Protein AF-A0A1B0AY61-F1 (afdb_monomer_lite)

Organism: NCBI:txid67801

Structure (mmCIF, N/CA/C/O backbone):
data_AF-A0A1B0AY61-F1
#
_entry.id   AF-A0A1B0AY61-F1
#
loop_
_atom_site.group_PDB
_atom_site.id
_atom_site.type_symbol
_atom_site.label_atom_id
_atom_site.label_alt_id
_atom_site.label_comp_id
_atom_site.label_asym_id
_atom_site.label_entity_id
_atom_site.label_seq_id
_atom_site.pdbx_PDB_ins_code
_atom_site.Cartn_x
_atom_site.Cartn_y
_atom_site.Cartn_z
_atom_site.occupancy
_atom_site.B_iso_or_equiv
_atom_site.auth_seq_id
_atom_site.auth_comp_id
_atom_site.auth_asym_id
_atom_site.auth_atom_id
_atom_site.pdbx_PDB_model_num
ATOM 1 N N . MET A 1 1 ? -11.036 10.315 12.662 1.00 62.19 1 MET A N 1
ATOM 2 C CA . MET A 1 1 ? -11.737 9.068 13.054 1.00 62.19 1 MET A CA 1
ATOM 3 C C . MET A 1 1 ? -11.497 8.698 14.531 1.00 62.19 1 MET A C 1
ATOM 5 O O . MET A 1 1 ? -10.989 7.618 14.811 1.00 62.19 1 MET A O 1
ATOM 9 N N . PRO A 1 2 ? -11.865 9.556 15.499 1.00 73.25 2 PRO A N 1
ATOM 10 C CA . PRO A 1 2 ? -11.569 9.310 16.919 1.00 73.25 2 PRO A CA 1
ATOM 11 C C . PRO A 1 2 ? -12.379 8.149 17.531 1.00 73.25 2 PRO A C 1
ATOM 13 O O . PRO A 1 2 ? -11.872 7.410 18.368 1.00 73.25 2 PRO A O 1
ATOM 16 N N . GLN A 1 3 ? -13.618 7.933 17.078 1.00 77.25 3 GLN A N 1
ATOM 17 C CA . GLN A 1 3 ? -14.498 6.873 17.597 1.00 77.25 3 GLN A CA 1
ATOM 18 C C . GLN A 1 3 ? -14.043 5.465 17.173 1.00 77.25 3 GLN A C 1
ATOM 20 O O . GLN A 1 3 ? -14.049 4.545 17.986 1.00 77.25 3 GLN A O 1
ATOM 25 N N . LEU A 1 4 ? -13.565 5.314 15.931 1.00 80.69 4 LEU A N 1
ATOM 26 C CA . LEU A 1 4 ? -12.965 4.068 15.439 1.00 80.69 4 LEU A CA 1
ATOM 27 C C . LEU A 1 4 ? -11.693 3.705 16.211 1.00 80.69 4 LEU A C 1
ATOM 29 O O . LEU A 1 4 ? -11.535 2.556 16.607 1.00 80.69 4 LEU A O 1
ATOM 33 N N . GLN A 1 5 ? -10.825 4.686 16.477 1.00 82.38 5 GLN A N 1
ATOM 34 C CA . GLN A 1 5 ? -9.603 4.480 17.262 1.00 82.38 5 GLN A CA 1
ATOM 35 C C . GLN A 1 5 ? -9.911 4.052 18.701 1.00 82.38 5 GLN A C 1
ATOM 37 O O . GLN A 1 5 ? -9.299 3.112 19.201 1.00 82.38 5 GLN A O 1
ATOM 42 N N . ALA A 1 6 ? -10.898 4.682 19.345 1.00 86.06 6 ALA A N 1
ATOM 43 C CA . ALA A 1 6 ? -11.322 4.306 20.693 1.00 86.06 6 ALA A CA 1
ATOM 44 C C . ALA A 1 6 ? -11.847 2.861 20.755 1.00 86.06 6 ALA A C 1
ATOM 46 O O . ALA A 1 6 ? -11.551 2.125 21.694 1.00 86.06 6 ALA A O 1
ATOM 47 N N . LEU A 1 7 ? -12.604 2.434 19.744 1.00 83.38 7 LEU A N 1
ATOM 48 C CA . LEU A 1 7 ? -13.148 1.081 19.678 1.00 83.38 7 LEU A CA 1
ATOM 49 C C . LEU A 1 7 ? -12.074 0.026 19.376 1.00 83.38 7 LEU A C 1
ATOM 51 O O . LEU A 1 7 ? -12.089 -1.068 19.938 1.00 83.38 7 LEU A O 1
ATOM 55 N N . GLN A 1 8 ? -11.100 0.380 18.540 1.00 84.94 8 GLN A N 1
ATOM 56 C CA . GLN A 1 8 ? -9.954 -0.464 18.214 1.00 84.94 8 GLN A CA 1
ATOM 57 C C . GLN A 1 8 ? -9.018 -0.643 19.421 1.00 84.94 8 GLN A C 1
ATOM 59 O O . GLN A 1 8 ? -8.509 -1.744 19.646 1.00 84.94 8 GLN A O 1
ATOM 64 N N . LEU A 1 9 ? -8.853 0.404 20.238 1.00 88.12 9 LEU A N 1
ATOM 65 C CA . LEU A 1 9 ? -8.132 0.338 21.509 1.00 88.12 9 LEU A CA 1
ATOM 66 C C . LEU A 1 9 ? -8.830 -0.617 22.489 1.00 88.12 9 LEU A C 1
ATOM 68 O O . LEU A 1 9 ? -8.201 -1.559 22.958 1.00 88.12 9 LEU A O 1
ATOM 72 N N . LYS A 1 10 ? -10.147 -0.465 22.694 1.00 87.12 10 LYS A N 1
ATOM 73 C CA . LYS A 1 10 ? -10.944 -1.356 23.562 1.00 87.12 10 LYS A CA 1
ATOM 74 C C . LYS A 1 10 ? -10.914 -2.819 23.117 1.00 87.12 10 LYS A C 1
ATOM 76 O O . LYS A 1 10 ? -10.8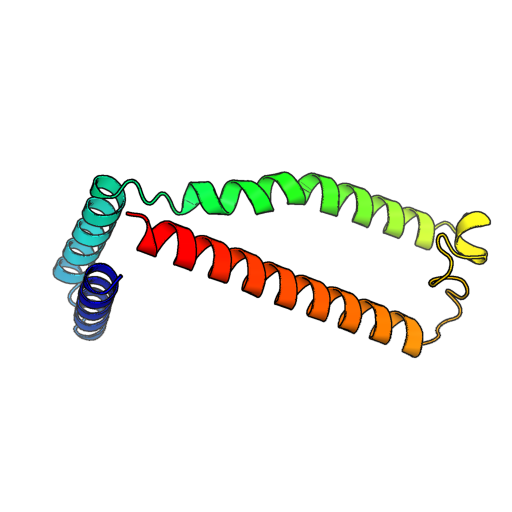25 -3.719 23.945 1.00 87.12 10 LYS A O 1
ATOM 81 N N . MET A 1 11 ? -10.952 -3.074 21.808 1.00 87.19 11 MET A N 1
ATOM 82 C CA . MET A 1 11 ? -10.790 -4.425 21.262 1.00 87.19 11 MET A CA 1
ATOM 83 C C . MET A 1 11 ? -9.393 -4.990 21.560 1.00 87.19 11 MET A C 1
ATOM 85 O O . MET A 1 11 ? -9.259 -6.172 21.868 1.00 87.19 11 MET A O 1
ATOM 89 N N . THR A 1 12 ? -8.352 -4.159 21.468 1.00 87.06 12 THR A N 1
ATOM 90 C CA . THR A 1 12 ? -6.967 -4.564 21.750 1.00 87.06 12 THR A CA 1
ATOM 91 C C . THR A 1 12 ? -6.775 -4.872 23.233 1.00 87.06 12 THR A C 1
ATOM 93 O O . THR A 1 12 ? -6.206 -5.909 23.561 1.00 87.06 12 THR A O 1
ATOM 96 N N . GLU A 1 13 ? -7.323 -4.043 24.121 1.00 89.56 13 GLU A N 1
ATOM 97 C CA . GLU A 1 13 ? -7.348 -4.286 25.568 1.00 89.56 13 GLU A CA 1
ATOM 98 C C . GLU A 1 13 ? -8.102 -5.581 25.907 1.00 89.56 13 GLU A C 1
ATOM 100 O O . GLU A 1 13 ? -7.583 -6.426 26.629 1.00 89.56 13 GLU A O 1
ATOM 105 N N . ALA A 1 14 ? -9.281 -5.810 25.316 1.00 84.00 14 ALA A N 1
ATOM 106 C CA . ALA A 1 14 ? -10.042 -7.043 25.526 1.00 84.00 14 ALA A CA 1
ATOM 107 C C . ALA A 1 14 ? -9.288 -8.301 25.055 1.00 84.00 14 ALA A C 1
ATOM 109 O O . ALA A 1 14 ? -9.386 -9.347 25.692 1.00 84.00 14 ALA A O 1
ATOM 110 N N . ARG A 1 15 ? -8.502 -8.204 23.973 1.00 86.50 15 ARG A N 1
ATOM 111 C CA . ARG A 1 15 ? -7.626 -9.295 23.506 1.00 86.50 15 ARG A CA 1
ATOM 112 C C . ARG A 1 15 ? -6.448 -9.543 24.442 1.00 86.50 15 ARG A C 1
ATOM 114 O O . ARG A 1 15 ? -6.081 -10.692 24.642 1.00 86.50 15 ARG A O 1
ATOM 121 N N . GLN A 1 16 ? -5.859 -8.490 25.005 1.00 88.94 16 GLN A N 1
ATOM 122 C CA . GLN A 1 16 ? -4.769 -8.613 25.980 1.00 88.94 16 GLN A CA 1
ATOM 123 C C . GLN A 1 16 ? -5.243 -9.236 27.297 1.00 88.94 16 GLN A C 1
ATOM 125 O O . GLN A 1 16 ? -4.487 -9.957 27.939 1.00 88.94 16 GLN A O 1
ATOM 130 N N . LEU A 1 17 ? -6.500 -8.991 27.669 1.00 89.06 17 LEU A N 1
ATOM 131 C CA . LEU A 1 17 ? -7.159 -9.582 28.835 1.00 89.06 17 LEU A CA 1
ATOM 132 C C . LEU A 1 17 ? -7.734 -10.989 28.566 1.00 89.06 17 LEU A C 1
ATOM 134 O O . LEU A 1 17 ? -8.461 -11.509 29.407 1.00 89.06 17 LEU A O 1
ATOM 138 N N . ASP A 1 18 ? -7.446 -11.579 27.398 1.00 85.12 18 ASP A N 1
ATOM 139 C CA . ASP A 1 18 ? -7.962 -12.875 26.918 1.00 85.12 18 ASP A CA 1
ATOM 140 C C . ASP A 1 18 ? -9.500 -13.001 26.959 1.00 85.12 18 ASP A C 1
ATOM 142 O O . ASP A 1 18 ? -10.092 -14.078 27.033 1.00 85.12 18 ASP A O 1
ATOM 146 N N . ASN A 1 19 ? -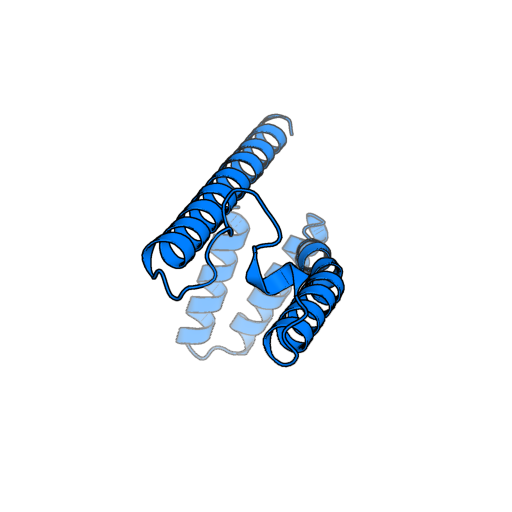10.193 -11.863 26.882 1.00 86.31 19 ASN A N 1
ATOM 147 C CA . ASN A 1 19 ? -11.643 -11.803 26.906 1.00 86.31 19 ASN A CA 1
ATOM 148 C C . ASN A 1 19 ? -12.190 -11.871 25.475 1.00 86.31 19 ASN A C 1
ATOM 150 O O . ASN A 1 19 ? -12.455 -10.862 24.809 1.00 86.31 19 ASN A O 1
ATOM 154 N N . ALA A 1 20 ? -12.358 -13.103 24.992 1.00 84.88 20 ALA A N 1
ATOM 155 C CA . ALA A 1 20 ? -12.855 -13.386 23.647 1.00 84.88 20 ALA A CA 1
ATOM 156 C C . ALA A 1 20 ? -14.263 -12.814 23.383 1.00 84.88 20 ALA A C 1
ATOM 158 O O . ALA A 1 20 ? -14.558 -12.414 22.254 1.00 84.88 20 ALA A O 1
ATOM 159 N N . ILE A 1 21 ? -15.117 -12.736 24.412 1.00 88.50 21 ILE A N 1
ATOM 160 C CA . ILE A 1 21 ? -16.494 -12.236 24.291 1.00 88.50 21 ILE A CA 1
ATOM 161 C C . ILE A 1 21 ? -16.491 -10.728 24.031 1.00 88.50 21 ILE A C 1
ATOM 163 O O . ILE A 1 21 ? -17.119 -10.267 23.075 1.00 88.50 21 ILE A O 1
ATOM 167 N N . ASP A 1 22 ? -15.748 -9.959 24.828 1.00 84.75 22 ASP A N 1
ATOM 168 C CA . ASP A 1 22 ? -15.676 -8.507 24.655 1.00 84.75 22 ASP A CA 1
ATOM 169 C C . ASP A 1 22 ? -14.901 -8.124 23.387 1.00 84.75 22 ASP A C 1
ATOM 171 O O . ASP A 1 22 ? -15.310 -7.212 22.670 1.00 84.75 22 ASP A O 1
ATOM 175 N N . SER A 1 23 ? -13.855 -8.876 23.024 1.00 85.06 23 SER A N 1
ATOM 176 C CA . SER A 1 23 ? -13.160 -8.726 21.735 1.00 85.06 23 SER A CA 1
ATOM 177 C C . SER A 1 23 ? -14.119 -8.894 20.548 1.00 85.06 23 SER A C 1
ATOM 179 O O . SER A 1 23 ? -14.131 -8.066 19.632 1.00 85.06 23 SER A O 1
ATOM 181 N N . ALA A 1 24 ? -14.980 -9.918 20.579 1.00 86.38 24 ALA A N 1
ATOM 182 C CA . ALA A 1 24 ? -15.990 -10.136 19.546 1.00 86.38 24 ALA A CA 1
ATOM 183 C C . ALA A 1 24 ? -17.063 -9.033 19.536 1.00 86.38 24 ALA A C 1
ATOM 185 O O . ALA A 1 24 ? -17.498 -8.607 18.460 1.00 86.38 24 ALA A O 1
ATOM 186 N N . ARG A 1 25 ? -17.469 -8.527 20.710 1.00 89.50 25 ARG A N 1
ATOM 187 C CA . ARG A 1 25 ? -18.437 -7.426 20.816 1.00 89.50 25 ARG A CA 1
ATOM 188 C C . ARG A 1 25 ? -17.892 -6.135 20.213 1.00 89.50 25 ARG A C 1
ATOM 190 O O . ARG A 1 25 ? -18.553 -5.552 19.356 1.00 89.50 25 ARG A O 1
ATOM 197 N N . TYR A 1 26 ? -16.677 -5.734 20.585 1.00 88.25 26 TYR A N 1
ATOM 198 C CA . TYR A 1 26 ? -16.041 -4.532 20.042 1.00 88.25 26 TYR A CA 1
ATOM 199 C C . TYR A 1 26 ? -15.754 -4.655 18.541 1.00 88.25 26 TYR A C 1
ATOM 201 O O . TYR A 1 26 ? -15.958 -3.696 17.799 1.00 88.25 26 TYR A O 1
ATOM 209 N N . ALA A 1 27 ? -15.378 -5.845 18.057 1.00 85.00 27 ALA A N 1
ATOM 210 C CA . ALA A 1 27 ? -15.244 -6.101 16.623 1.00 85.00 27 ALA A CA 1
ATOM 211 C C . ALA A 1 27 ? -16.579 -5.919 15.876 1.00 85.00 27 ALA A C 1
ATOM 213 O O . ALA A 1 27 ? -16.618 -5.323 14.799 1.00 85.00 27 ALA A O 1
ATOM 214 N N . LYS A 1 28 ? -17.694 -6.384 16.454 1.00 87.25 28 LYS A N 1
ATOM 215 C CA . LYS A 1 28 ? -19.029 -6.197 15.872 1.00 87.25 28 LYS A CA 1
ATOM 216 C C . LYS A 1 28 ? -19.456 -4.730 15.879 1.00 87.25 28 LYS A C 1
ATOM 218 O O . LYS A 1 28 ? -19.936 -4.249 14.857 1.00 87.25 28 LYS A O 1
ATOM 223 N N . GLU A 1 29 ? -19.267 -4.020 16.990 1.00 86.56 29 GLU A N 1
ATOM 224 C CA . GLU A 1 29 ? -19.530 -2.576 17.078 1.00 86.56 29 GLU A CA 1
ATOM 225 C C . GLU A 1 29 ? -18.725 -1.806 16.019 1.00 86.56 29 GLU A C 1
ATOM 227 O O . GLU A 1 29 ? -19.241 -0.872 15.411 1.00 86.56 29 GLU A O 1
ATOM 232 N N . MET A 1 30 ? -17.497 -2.245 15.721 1.00 83.75 30 MET A N 1
ATOM 233 C CA . MET A 1 30 ? -16.629 -1.613 14.725 1.00 83.75 30 MET A CA 1
ATOM 234 C C . MET A 1 30 ? -17.179 -1.790 13.313 1.00 83.75 30 MET A C 1
ATOM 236 O O . MET A 1 30 ? -17.229 -0.831 12.545 1.00 83.75 30 MET A O 1
ATOM 240 N N . ILE A 1 31 ? -17.655 -2.993 12.993 1.00 85.19 31 ILE A N 1
ATOM 241 C CA . ILE A 1 31 ? -18.301 -3.290 11.711 1.00 85.19 31 ILE A CA 1
ATOM 242 C C . ILE A 1 31 ? -19.614 -2.509 11.563 1.00 85.19 31 ILE A C 1
ATOM 244 O O . ILE A 1 31 ? -19.881 -1.963 10.494 1.00 85.19 31 ILE A O 1
ATOM 248 N N . VAL A 1 32 ? -20.430 -2.430 12.621 1.00 87.06 32 VAL A N 1
ATOM 249 C CA . VAL A 1 32 ? -21.687 -1.661 12.612 1.00 87.06 32 VAL A CA 1
ATOM 250 C C . VAL A 1 32 ? -21.403 -0.178 12.395 1.00 87.06 32 VAL A C 1
ATOM 252 O O . VAL A 1 32 ? -21.989 0.419 11.499 1.00 87.06 32 VAL A O 1
ATOM 255 N N . PHE A 1 33 ? -20.440 0.385 13.124 1.00 84.31 33 PHE A N 1
ATOM 256 C CA . PHE A 1 33 ? -20.038 1.781 12.977 1.00 84.31 33 PHE A CA 1
ATOM 257 C C . PHE A 1 33 ? -19.530 2.100 11.561 1.00 84.31 33 PHE A C 1
ATOM 259 O O . PHE A 1 33 ? -19.884 3.129 10.989 1.00 84.31 33 PHE A O 1
ATOM 266 N N . MET A 1 34 ? -18.733 1.210 10.959 1.00 81.00 34 MET A N 1
ATOM 267 C CA . MET A 1 34 ? -18.294 1.362 9.565 1.00 81.00 34 MET A CA 1
ATOM 268 C C . MET A 1 34 ? -19.471 1.318 8.584 1.00 81.00 34 MET A C 1
ATOM 270 O O . MET A 1 34 ? -19.507 2.107 7.643 1.00 81.00 34 MET A O 1
ATOM 274 N N . LYS A 1 35 ? -20.450 0.434 8.819 1.00 80.81 35 LYS A N 1
ATOM 275 C CA . LYS A 1 35 ? -21.640 0.284 7.973 1.00 80.81 35 LYS A CA 1
ATOM 276 C C . LYS A 1 35 ? -22.591 1.479 8.076 1.00 80.81 35 LYS A C 1
ATOM 278 O O . LYS A 1 35 ? -23.104 1.921 7.056 1.00 80.81 35 LYS A O 1
ATOM 283 N N . GLU A 1 36 ? -22.804 2.019 9.274 1.00 83.62 36 GLU A N 1
ATOM 284 C CA . GLU A 1 36 ? -23.615 3.228 9.493 1.00 83.62 36 GLU A CA 1
ATOM 285 C C . GLU A 1 36 ? -23.029 4.462 8.800 1.00 83.62 36 GLU A C 1
ATOM 287 O O . GLU A 1 36 ? -23.763 5.358 8.393 1.00 83.62 36 GLU A O 1
ATOM 292 N N . ARG A 1 37 ? -21.701 4.509 8.661 1.00 76.69 37 ARG A N 1
ATOM 293 C CA . ARG A 1 37 ? -20.974 5.606 8.011 1.00 76.69 37 ARG A CA 1
ATOM 294 C C . ARG A 1 37 ? -20.649 5.340 6.535 1.00 76.69 37 ARG A C 1
ATOM 296 O O . ARG A 1 37 ? -19.910 6.124 5.952 1.00 76.69 37 ARG A O 1
ATOM 303 N N . ASP A 1 38 ? -21.161 4.247 5.961 1.00 74.88 38 ASP A N 1
ATOM 304 C CA . ASP A 1 38 ? -20.893 3.772 4.589 1.00 74.88 38 ASP A CA 1
ATOM 305 C C . ASP A 1 38 ? -19.393 3.687 4.225 1.00 74.88 38 ASP A C 1
ATOM 307 O O . ASP A 1 38 ? -18.970 3.844 3.079 1.00 74.88 38 ASP A O 1
ATOM 311 N N . VAL A 1 39 ? -18.545 3.420 5.222 1.00 73.31 39 VAL A N 1
ATOM 312 C CA . VAL A 1 39 ? -17.103 3.264 5.019 1.00 73.31 39 VAL A CA 1
ATOM 313 C C . VAL A 1 39 ? -16.834 1.816 4.638 1.00 73.31 39 VAL A C 1
ATOM 315 O O . VAL A 1 39 ? -16.771 0.934 5.494 1.00 73.31 39 VAL A O 1
ATOM 318 N N . ASN A 1 40 ? -16.676 1.562 3.339 1.00 74.00 40 ASN A N 1
ATOM 319 C CA . ASN A 1 40 ? -16.417 0.222 2.827 1.00 74.00 40 ASN A CA 1
ATOM 320 C C . ASN A 1 40 ? -14.916 0.002 2.538 1.00 74.00 40 ASN A C 1
ATOM 322 O O . ASN A 1 40 ? -14.431 0.429 1.486 1.00 74.00 40 ASN A O 1
ATOM 326 N N . PRO A 1 41 ? -14.170 -0.706 3.409 1.00 69.69 41 PRO A N 1
ATOM 327 C CA . PRO A 1 41 ? -12.746 -0.971 3.192 1.00 69.69 41 PRO A CA 1
ATOM 328 C C . PRO A 1 41 ? -12.484 -1.814 1.937 1.00 69.69 41 PRO A C 1
ATOM 330 O O . PRO A 1 41 ? -11.445 -1.657 1.299 1.00 69.69 41 PRO A O 1
ATOM 333 N N . LEU A 1 42 ? -13.438 -2.659 1.526 1.00 75.75 42 LEU A N 1
ATOM 334 C CA . LEU A 1 42 ? -13.306 -3.466 0.312 1.00 75.75 42 LEU A CA 1
ATOM 335 C C . LEU A 1 42 ? -13.372 -2.608 -0.951 1.00 75.75 42 LEU A C 1
ATOM 337 O O . LEU A 1 42 ? -12.720 -2.938 -1.935 1.00 75.75 42 LEU A O 1
ATOM 341 N N . LYS A 1 43 ? -14.101 -1.485 -0.919 1.00 76.31 43 LYS A N 1
ATOM 342 C CA . LYS A 1 43 ? -14.205 -0.569 -2.062 1.00 76.31 43 LYS A CA 1
ATOM 343 C C . LYS A 1 43 ? -12.844 0.035 -2.416 1.00 76.31 43 LYS A C 1
ATOM 345 O O . LYS A 1 43 ? -12.507 0.114 -3.593 1.00 76.31 43 LYS A O 1
ATOM 350 N N . ASN A 1 44 ? -12.027 0.347 -1.411 1.00 74.19 44 ASN A N 1
ATOM 351 C CA . ASN A 1 44 ? -10.664 0.848 -1.614 1.00 74.19 44 ASN A CA 1
ATOM 352 C C . ASN A 1 44 ? -9.712 -0.234 -2.154 1.00 74.19 44 ASN A C 1
ATOM 354 O O . ASN A 1 44 ? -8.744 0.084 -2.837 1.00 74.19 44 ASN A O 1
ATOM 358 N N . MET A 1 45 ? -10.001 -1.517 -1.911 1.00 77.31 45 MET A N 1
ATOM 359 C CA . MET A 1 45 ? -9.218 -2.632 -2.459 1.00 77.31 45 MET A CA 1
ATOM 360 C C . MET A 1 45 ? -9.549 -2.959 -3.923 1.00 77.31 45 MET A C 1
ATOM 362 O O . MET A 1 45 ? -8.772 -3.658 -4.571 1.00 77.31 45 MET A O 1
ATOM 366 N N . ILE A 1 46 ? -10.656 -2.447 -4.475 1.00 80.88 46 ILE A N 1
ATOM 367 C CA . ILE A 1 46 ? -11.044 -2.702 -5.874 1.00 80.88 46 ILE A CA 1
ATOM 368 C C . ILE A 1 46 ? -9.998 -2.146 -6.842 1.00 80.88 46 ILE A C 1
ATOM 370 O O . ILE A 1 46 ? -9.679 -2.800 -7.831 1.00 80.88 46 ILE A O 1
ATOM 374 N N . VAL A 1 47 ? -9.440 -0.968 -6.555 1.00 80.81 47 VAL A N 1
ATOM 375 C CA . VAL A 1 47 ? -8.489 -0.300 -7.455 1.00 80.81 47 VAL A CA 1
ATOM 376 C C . VAL A 1 47 ? -7.191 -1.115 -7.613 1.00 80.81 47 VAL A C 1
ATOM 378 O O . VAL A 1 47 ? -6.866 -1.464 -8.751 1.00 80.81 47 VAL A O 1
ATOM 381 N N . PRO A 1 48 ? -6.493 -1.535 -6.534 1.00 81.75 48 PRO A N 1
ATOM 382 C CA . PRO A 1 48 ? -5.346 -2.439 -6.657 1.00 81.75 48 PRO A CA 1
ATOM 383 C C . PRO A 1 48 ? -5.680 -3.775 -7.332 1.00 81.75 48 PRO A C 1
ATOM 385 O O . PRO A 1 48 ? -4.901 -4.272 -8.146 1.00 81.75 48 PRO A O 1
ATOM 388 N N . LEU A 1 49 ? -6.845 -4.359 -7.027 1.00 84.06 49 LEU A N 1
ATOM 389 C CA . LEU A 1 49 ? -7.264 -5.635 -7.616 1.00 84.06 49 LEU A CA 1
ATOM 390 C C . LEU A 1 49 ? -7.536 -5.521 -9.119 1.00 84.06 49 LEU A C 1
ATOM 392 O O . LEU A 1 49 ? -7.204 -6.439 -9.863 1.00 84.06 49 LEU A O 1
ATOM 396 N N . ALA A 1 50 ? -8.086 -4.398 -9.578 1.00 86.38 50 ALA A N 1
ATOM 397 C CA . ALA A 1 50 ? -8.289 -4.123 -10.997 1.00 86.38 50 ALA A CA 1
ATOM 398 C C . ALA A 1 50 ? -6.970 -3.823 -11.735 1.00 86.38 50 ALA A C 1
ATOM 400 O O . ALA A 1 50 ? -6.849 -4.121 -12.923 1.00 86.38 50 ALA A O 1
ATOM 401 N N . GLN A 1 51 ? -5.964 -3.274 -11.046 1.00 85.44 51 GLN A N 1
ATOM 402 C CA . GLN A 1 51 ? -4.638 -3.009 -11.613 1.00 85.44 51 GLN A CA 1
ATOM 403 C C . GLN A 1 51 ? -3.769 -4.275 -11.716 1.00 85.44 51 GLN A C 1
ATOM 405 O O . GLN A 1 51 ? -2.941 -4.381 -12.624 1.00 85.44 51 GLN A O 1
ATOM 410 N N . ALA A 1 52 ? -3.958 -5.249 -10.818 1.00 87.44 52 ALA A N 1
ATOM 411 C CA . ALA A 1 52 ? -3.140 -6.459 -10.761 1.00 87.44 52 ALA A CA 1
ATOM 412 C C . ALA A 1 52 ? -3.091 -7.254 -12.088 1.00 87.44 52 ALA A C 1
ATOM 414 O O . ALA A 1 52 ? -1.987 -7.612 -12.501 1.00 87.44 52 ALA A O 1
ATOM 415 N N . PRO A 1 53 ? -4.201 -7.484 -12.823 1.00 87.94 53 PRO A N 1
ATOM 416 C CA . PRO A 1 53 ? -4.163 -8.157 -14.123 1.00 87.94 53 PRO A CA 1
ATOM 417 C C . PRO A 1 53 ? -3.304 -7.435 -15.166 1.00 87.94 53 PRO A C 1
ATOM 419 O O . PRO A 1 53 ? -2.541 -8.079 -15.888 1.00 87.94 53 PRO A O 1
ATOM 422 N N . LEU A 1 54 ? -3.383 -6.100 -15.226 1.00 88.12 54 LEU A N 1
ATOM 423 C CA . LEU A 1 54 ? -2.552 -5.300 -16.129 1.00 88.12 54 LEU A CA 1
ATOM 424 C C . LEU A 1 54 ? -1.079 -5.427 -15.740 1.00 88.12 54 LEU A C 1
ATOM 426 O O . LEU A 1 54 ? -0.247 -5.743 -16.588 1.00 88.12 54 LEU A O 1
ATOM 430 N N . PHE A 1 55 ? -0.765 -5.266 -14.452 1.00 86.88 55 PHE A N 1
ATOM 431 C CA . PHE A 1 55 ? 0.596 -5.409 -13.941 1.00 86.88 55 PHE A CA 1
ATOM 432 C C . PHE A 1 55 ? 1.193 -6.785 -14.262 1.00 86.88 55 PHE A C 1
ATOM 434 O O . PHE A 1 55 ? 2.300 -6.865 -14.790 1.00 86.88 55 PHE A O 1
ATOM 441 N N . ILE A 1 56 ? 0.448 -7.864 -14.009 1.00 87.31 56 ILE A N 1
ATOM 442 C CA . ILE A 1 56 ? 0.880 -9.236 -14.304 1.00 87.31 56 ILE A CA 1
ATOM 443 C C . ILE A 1 56 ? 1.121 -9.412 -15.806 1.00 87.31 56 ILE A C 1
ATOM 445 O O . ILE A 1 56 ? 2.130 -9.998 -16.194 1.00 87.31 56 ILE A O 1
ATOM 449 N N . THR A 1 57 ? 0.239 -8.874 -16.652 1.00 85.25 57 THR A N 1
ATOM 450 C CA . THR A 1 57 ? 0.374 -8.957 -18.114 1.00 85.25 57 THR A CA 1
ATOM 451 C C . THR A 1 57 ? 1.650 -8.268 -18.593 1.00 85.25 57 THR A C 1
ATOM 453 O O . THR A 1 57 ? 2.449 -8.880 -19.306 1.00 85.25 57 THR A O 1
ATOM 456 N N . PHE A 1 58 ? 1.893 -7.026 -18.164 1.00 83.69 58 PHE A N 1
ATOM 457 C CA . PHE A 1 58 ? 3.112 -6.295 -18.517 1.00 83.69 58 PHE A CA 1
ATOM 458 C C . PHE A 1 58 ? 4.363 -6.975 -17.963 1.00 83.69 58 PHE A C 1
ATOM 460 O O . PHE A 1 58 ? 5.338 -7.140 -18.691 1.00 83.69 58 PHE A O 1
ATOM 467 N N . PHE A 1 59 ? 4.331 -7.431 -16.710 1.00 83.81 59 PHE A N 1
ATOM 468 C CA . PHE A 1 59 ? 5.461 -8.109 -16.084 1.00 83.81 59 PHE A CA 1
ATOM 469 C C . PHE A 1 59 ? 5.831 -9.405 -16.813 1.00 83.81 59 PHE A C 1
ATOM 471 O O . PHE A 1 59 ? 6.997 -9.606 -17.151 1.00 83.81 59 PHE A O 1
ATOM 478 N N . MET A 1 60 ? 4.853 -10.271 -17.096 1.00 83.00 60 MET A N 1
ATOM 479 C CA . MET A 1 60 ? 5.089 -11.525 -17.818 1.00 83.00 60 MET A CA 1
ATOM 480 C C . MET A 1 60 ? 5.591 -11.265 -19.241 1.00 83.00 60 MET A C 1
ATOM 482 O O . MET A 1 60 ? 6.507 -11.949 -19.695 1.00 83.00 60 MET A O 1
ATOM 486 N N . THR A 1 61 ? 5.049 -10.247 -19.915 1.00 81.31 61 THR A N 1
ATOM 487 C CA . THR A 1 61 ? 5.467 -9.851 -21.267 1.00 81.31 61 THR A CA 1
ATOM 488 C C . THR A 1 61 ? 6.910 -9.345 -21.280 1.00 81.31 61 THR A C 1
ATOM 490 O O . THR A 1 61 ? 7.734 -9.868 -22.026 1.00 81.31 61 THR A O 1
ATOM 493 N N . LEU A 1 62 ? 7.254 -8.395 -20.405 1.00 77.00 62 LEU A N 1
ATOM 494 C CA . LEU A 1 62 ? 8.617 -7.867 -20.279 1.00 77.00 62 LEU A CA 1
ATOM 495 C C . LEU A 1 62 ? 9.611 -8.961 -19.876 1.00 77.00 62 LEU A C 1
ATOM 497 O O . LEU A 1 62 ? 10.712 -9.030 -20.416 1.00 77.00 62 LEU A O 1
ATOM 501 N N . ARG A 1 63 ? 9.213 -9.867 -18.976 1.00 78.81 63 ARG A N 1
ATOM 502 C CA . ARG A 1 63 ? 10.023 -11.026 -18.589 1.00 78.81 63 ARG A CA 1
ATOM 50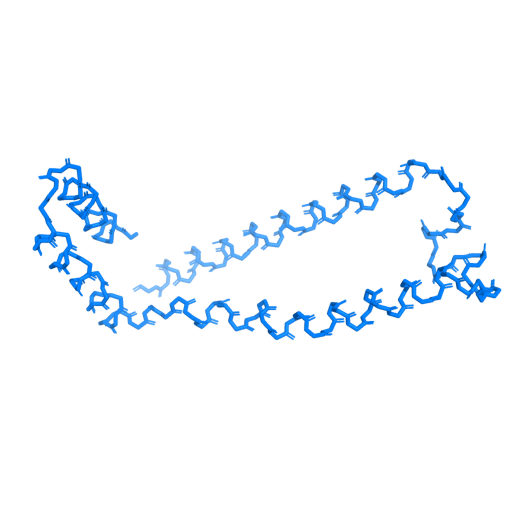3 C C . ARG A 1 63 ? 10.269 -11.967 -19.768 1.00 78.81 63 ARG A C 1
ATOM 505 O O . ARG A 1 63 ? 11.388 -12.444 -19.935 1.00 78.81 63 ARG A O 1
ATOM 512 N N . ALA A 1 64 ? 9.251 -12.269 -20.570 1.00 76.25 64 ALA A N 1
ATOM 513 C CA . ALA A 1 64 ? 9.397 -13.132 -21.741 1.00 76.25 64 ALA A CA 1
ATOM 514 C C . ALA A 1 64 ? 10.320 -12.503 -22.800 1.00 76.25 64 ALA A C 1
ATOM 516 O O . ALA A 1 64 ? 11.182 -13.195 -23.343 1.00 76.25 64 ALA A O 1
ATOM 517 N N . MET A 1 65 ? 10.199 -11.189 -23.024 1.00 71.88 65 MET A N 1
ATOM 518 C CA . MET A 1 65 ? 11.051 -10.431 -23.949 1.00 71.88 65 MET A CA 1
ATOM 519 C C . MET A 1 65 ? 12.501 -10.299 -23.458 1.00 71.88 65 MET A C 1
ATOM 521 O O . MET A 1 65 ? 13.423 -10.361 -24.264 1.00 71.88 65 MET A O 1
ATOM 525 N N . ALA A 1 66 ? 12.733 -10.190 -22.146 1.00 67.81 66 ALA A N 1
ATOM 526 C CA . ALA A 1 66 ? 14.084 -10.200 -21.581 1.00 67.81 66 ALA A CA 1
ATOM 527 C C . ALA A 1 66 ? 14.779 -11.568 -21.730 1.00 67.81 66 ALA A C 1
ATOM 529 O O . ALA A 1 66 ? 15.991 -11.626 -21.916 1.00 67.81 66 ALA A O 1
ATOM 530 N N . ASN A 1 67 ? 14.020 -12.671 -21.672 1.00 69.31 67 ASN A N 1
ATOM 531 C CA . ASN A 1 67 ? 14.555 -14.028 -21.852 1.00 69.31 67 ASN A CA 1
ATOM 532 C C . ASN A 1 67 ? 14.740 -14.421 -23.329 1.00 69.31 67 ASN A C 1
ATOM 534 O O . ASN A 1 67 ? 15.522 -15.321 -23.623 1.00 69.31 67 ASN A O 1
ATOM 538 N N . THR A 1 68 ? 14.034 -13.759 -24.250 1.00 67.44 68 THR A N 1
ATOM 539 C CA . THR A 1 68 ? 14.150 -13.970 -25.702 1.00 67.44 68 THR A CA 1
ATOM 540 C C . THR A 1 68 ? 14.476 -12.622 -26.342 1.00 67.44 68 THR A C 1
ATOM 542 O O . THR A 1 68 ? 13.546 -11.913 -26.728 1.00 67.44 68 THR A O 1
ATOM 545 N N . PRO A 1 69 ? 15.760 -12.215 -26.387 1.00 60.31 69 PRO A N 1
ATOM 546 C CA . PRO A 1 69 ? 16.138 -10.838 -26.674 1.00 60.31 69 PRO A CA 1
ATOM 547 C C . PRO A 1 69 ? 15.695 -10.447 -28.082 1.00 60.31 69 PRO A C 1
ATOM 549 O O . PRO A 1 69 ? 16.325 -10.786 -29.081 1.00 60.31 69 PRO A O 1
ATOM 552 N N . VAL A 1 70 ? 14.585 -9.722 -28.153 1.00 60.34 70 VAL A N 1
ATOM 553 C CA . VAL A 1 70 ? 14.136 -9.047 -29.367 1.00 60.34 70 VAL A CA 1
ATOM 554 C C . VAL A 1 70 ? 15.109 -7.890 -29.606 1.00 60.34 70 VAL A C 1
ATOM 556 O O . VAL A 1 70 ? 15.427 -7.169 -28.660 1.00 60.34 70 VAL A O 1
ATOM 559 N N . GLU A 1 71 ? 15.586 -7.674 -30.837 1.00 59.06 71 GLU A N 1
ATOM 560 C CA . GLU A 1 71 ? 16.576 -6.616 -31.139 1.00 59.06 71 GLU A CA 1
ATOM 561 C C . GLU A 1 71 ? 16.153 -5.223 -30.633 1.00 59.06 71 GLU A C 1
ATOM 563 O O . GLU A 1 71 ? 16.994 -4.434 -30.211 1.00 59.06 71 GLU A O 1
ATOM 568 N N . SER A 1 72 ? 14.845 -4.950 -30.565 1.00 57.22 72 SER A N 1
ATOM 569 C CA . SER A 1 72 ? 14.276 -3.716 -30.004 1.00 57.22 72 SER A CA 1
ATOM 570 C C . SER A 1 72 ? 14.542 -3.518 -28.501 1.00 57.22 72 SER A C 1
ATOM 572 O O . SER A 1 72 ? 14.594 -2.376 -28.054 1.00 57.22 72 SER A O 1
ATOM 574 N N . MET A 1 73 ? 14.733 -4.580 -27.712 1.00 58.47 73 MET A N 1
ATOM 575 C CA . MET A 1 73 ? 15.114 -4.458 -26.297 1.00 58.47 73 MET A CA 1
ATOM 576 C C . MET A 1 73 ? 16.618 -4.255 -26.109 1.00 58.47 73 MET A C 1
ATOM 578 O O . MET A 1 73 ? 17.045 -3.818 -25.043 1.00 58.47 73 MET A O 1
ATOM 582 N N . ARG A 1 74 ? 17.418 -4.527 -27.147 1.00 55.06 74 ARG A N 1
ATOM 583 C CA . ARG A 1 74 ? 18.873 -4.339 -27.131 1.00 55.06 74 ARG A CA 1
ATOM 584 C C . ARG A 1 74 ? 19.262 -2.857 -27.114 1.00 55.06 74 ARG A C 1
ATOM 586 O O . ARG A 1 74 ? 20.275 -2.517 -26.519 1.00 55.06 74 ARG A O 1
ATOM 593 N N . ASN A 1 75 ? 18.415 -2.005 -27.698 1.00 54.31 75 ASN A N 1
ATOM 594 C CA . ASN A 1 75 ? 18.621 -0.556 -27.801 1.00 54.31 75 ASN A CA 1
ATOM 595 C C . ASN A 1 75 ? 17.691 0.265 -26.879 1.00 54.31 75 ASN A C 1
ATOM 597 O O . ASN A 1 75 ? 17.676 1.490 -26.966 1.00 54.31 75 ASN A O 1
ATOM 601 N N . GLY A 1 76 ? 16.916 -0.392 -26.004 1.00 56.16 76 GLY A N 1
ATOM 602 C CA . GLY A 1 76 ? 16.003 0.273 -25.069 1.00 56.16 76 GLY A CA 1
ATOM 603 C C . GLY A 1 76 ? 14.650 0.689 -25.665 1.00 56.16 76 GLY A C 1
ATOM 604 O O . GLY A 1 76 ? 14.538 1.044 -26.833 1.00 56.16 76 GLY A O 1
ATOM 605 N N . LEU A 1 77 ? 13.592 0.652 -24.844 1.00 57.06 77 LEU A N 1
ATOM 606 C CA . LEU A 1 77 ? 12.218 0.995 -25.259 1.00 57.06 77 LEU A CA 1
ATOM 607 C C . LEU A 1 77 ? 11.901 2.506 -25.140 1.00 57.06 77 LEU A C 1
ATOM 609 O O .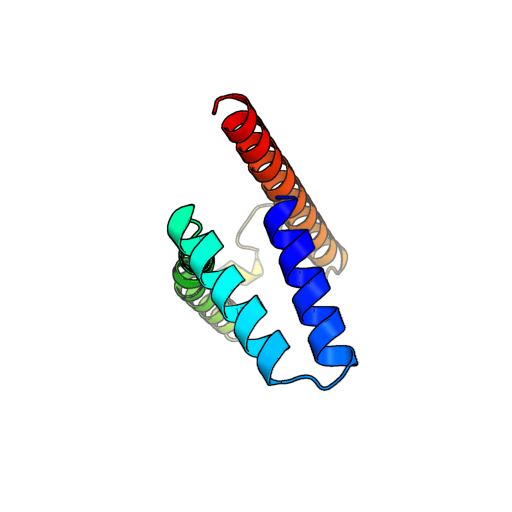 LEU A 1 77 ? 10.934 2.981 -25.726 1.00 57.06 77 LEU A O 1
ATOM 613 N N . LEU A 1 78 ? 12.678 3.255 -24.345 1.00 55.59 78 LEU A N 1
ATOM 614 C CA . LEU A 1 78 ? 12.442 4.657 -23.965 1.00 55.59 78 LEU A CA 1
ATOM 615 C C . LEU A 1 78 ? 13.783 5.394 -23.806 1.00 55.59 78 LEU A C 1
ATOM 617 O O . LEU A 1 78 ? 14.761 4.774 -23.399 1.00 55.59 78 LEU A O 1
ATOM 621 N N . PHE A 1 79 ? 13.805 6.717 -24.034 1.00 53.62 79 PHE A N 1
ATOM 622 C CA . PHE A 1 79 ? 14.978 7.626 -23.966 1.00 53.62 79 PHE A CA 1
ATOM 623 C C . PHE A 1 79 ? 15.853 7.535 -22.695 1.00 53.62 79 PHE A C 1
ATOM 625 O O . PH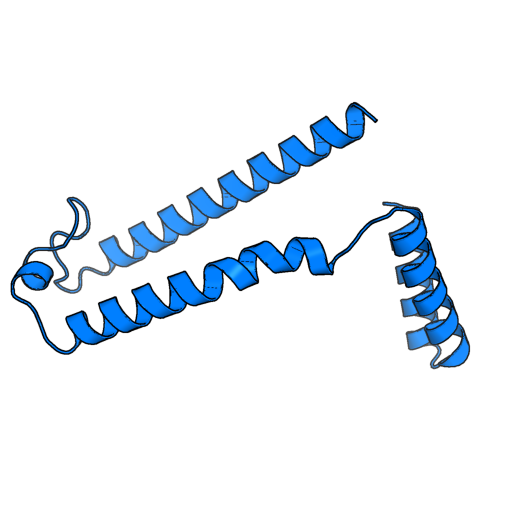E A 1 79 ? 16.981 8.010 -22.690 1.00 53.62 79 PHE A O 1
ATOM 632 N N . PHE A 1 80 ? 15.367 6.886 -21.636 1.00 51.94 80 PHE A N 1
ATOM 633 C CA . PHE A 1 80 ? 16.025 6.697 -20.335 1.00 51.94 80 PHE A CA 1
ATOM 634 C C . PHE A 1 80 ? 16.399 5.234 -20.020 1.00 51.94 80 PHE A C 1
ATOM 636 O O . PHE A 1 80 ? 16.973 4.959 -18.971 1.00 51.94 80 PHE A O 1
ATOM 643 N N . VAL A 1 81 ? 16.088 4.290 -20.914 1.00 53.00 81 VAL A N 1
ATOM 644 C CA . VAL A 1 81 ? 16.442 2.858 -20.814 1.00 53.00 81 VAL A CA 1
ATOM 645 C C . VAL A 1 81 ? 17.367 2.471 -21.978 1.00 53.00 81 VAL A C 1
ATOM 647 O O . VAL A 1 81 ? 17.305 1.355 -22.481 1.00 53.00 81 VAL A O 1
ATOM 650 N N . TYR A 1 82 ? 18.175 3.418 -22.469 1.00 48.81 82 TYR A N 1
ATOM 651 C CA . TYR A 1 82 ? 18.991 3.241 -23.680 1.00 48.81 82 TYR A CA 1
ATOM 652 C C . TYR A 1 82 ? 20.159 2.268 -23.509 1.00 48.81 82 TYR A C 1
ATOM 654 O O . TYR A 1 82 ? 20.623 1.701 -24.488 1.00 48.81 82 TYR A O 1
ATOM 662 N N . GLU A 1 83 ? 20.561 1.970 -22.278 1.00 49.22 83 GLU A N 1
ATOM 663 C CA . GLU A 1 83 ? 21.477 0.870 -22.017 1.00 49.22 83 GLU A CA 1
ATOM 664 C C . GLU A 1 83 ? 20.909 -0.034 -20.925 1.00 49.22 83 GLU A C 1
ATOM 666 O O . GLU A 1 83 ? 21.053 0.211 -19.726 1.00 49.22 83 GLU A O 1
ATOM 671 N N . PHE A 1 84 ? 20.325 -1.153 -21.359 1.00 51.12 84 PHE A N 1
ATOM 672 C CA . PHE A 1 84 ? 20.199 -2.362 -20.537 1.00 51.12 84 PHE A CA 1
ATOM 673 C C . PHE A 1 84 ? 21.565 -2.993 -20.212 1.00 51.12 84 PHE A C 1
ATOM 675 O O . PHE A 1 84 ? 21.612 -4.066 -19.609 1.00 51.12 84 PHE A O 1
ATOM 682 N N . ASP A 1 85 ? 22.674 -2.347 -20.585 1.00 51.31 85 ASP A N 1
ATOM 683 C CA . ASP A 1 85 ? 24.019 -2.772 -20.231 1.00 51.31 85 ASP A CA 1
ATOM 684 C C . ASP A 1 85 ? 24.291 -2.474 -18.756 1.00 51.31 85 ASP A C 1
ATOM 686 O O . ASP A 1 85 ? 24.940 -1.497 -18.399 1.00 51.31 85 ASP A O 1
ATOM 690 N N . TYR A 1 86 ? 23.668 -3.276 -17.890 1.00 53.16 86 TYR A N 1
ATOM 691 C CA . TYR A 1 86 ? 24.022 -3.525 -16.492 1.00 53.16 86 TYR A CA 1
ATOM 692 C C . TYR A 1 86 ? 24.367 -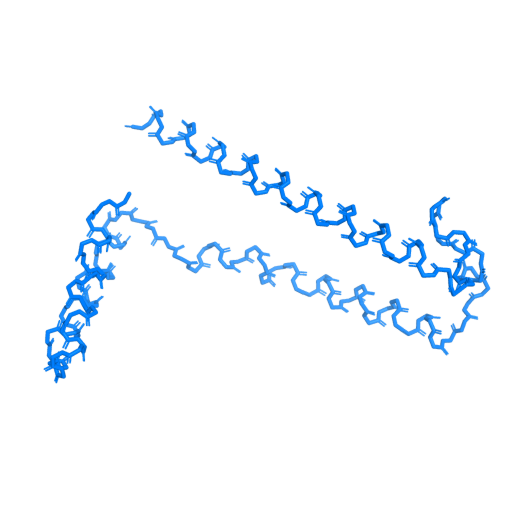2.291 -15.636 1.00 53.16 86 TYR A C 1
ATOM 694 O O . TYR A 1 86 ? 25.069 -2.389 -14.625 1.00 53.16 86 TYR A O 1
ATOM 702 N N . ASN A 1 87 ? 23.892 -1.103 -16.003 1.00 55.69 87 ASN A N 1
ATOM 703 C CA . ASN A 1 87 ? 24.310 0.108 -15.331 1.00 55.69 87 ASN A CA 1
ATOM 704 C C . ASN A 1 87 ? 23.386 0.290 -14.128 1.00 55.69 87 ASN A C 1
ATOM 706 O O . ASN A 1 87 ? 22.285 0.835 -14.230 1.00 55.69 87 ASN A O 1
ATOM 710 N N . ARG A 1 88 ? 23.828 -0.235 -12.975 1.00 59.22 88 ARG A N 1
ATOM 711 C CA . ARG A 1 88 ? 23.150 -0.167 -11.663 1.00 59.22 88 ARG A CA 1
ATOM 712 C C . ARG A 1 88 ? 22.546 1.209 -11.362 1.00 59.22 88 ARG A C 1
ATOM 714 O O . ARG A 1 88 ? 21.537 1.286 -10.668 1.00 59.22 88 ARG A O 1
ATOM 721 N N . PHE A 1 89 ? 23.137 2.271 -11.905 1.00 64.25 89 PHE A N 1
ATOM 722 C CA . PHE A 1 89 ? 22.674 3.645 -11.776 1.00 64.25 89 PHE A CA 1
ATOM 723 C C . PHE A 1 89 ? 21.273 3.894 -12.365 1.00 64.25 89 PHE A C 1
ATOM 725 O O . PHE A 1 89 ? 20.441 4.500 -11.695 1.00 64.25 89 PHE A O 1
ATOM 732 N N . HIS A 1 90 ? 20.960 3.386 -13.563 1.00 64.44 90 HIS A N 1
ATOM 733 C CA . HIS A 1 90 ? 19.655 3.615 -14.205 1.00 64.44 90 HIS A CA 1
ATOM 734 C C . HIS A 1 90 ? 18.527 2.843 -13.520 1.00 64.44 90 HIS A C 1
ATOM 736 O O . HIS A 1 90 ? 17.442 3.385 -13.307 1.00 64.44 90 HIS A O 1
ATOM 742 N N . PHE A 1 91 ? 18.796 1.603 -13.097 1.00 67.94 91 PHE A N 1
ATOM 743 C CA . PHE A 1 91 ? 17.854 0.848 -12.271 1.00 67.94 91 PHE A CA 1
ATOM 744 C C . PHE A 1 91 ? 17.572 1.583 -10.963 1.00 67.94 91 PHE A C 1
ATOM 746 O O . PHE A 1 91 ? 16.412 1.759 -10.602 1.00 67.94 91 PHE A O 1
ATOM 753 N N . LEU A 1 92 ? 18.611 2.057 -10.277 1.00 71.19 92 LEU A N 1
ATOM 754 C CA . LEU A 1 92 ? 18.463 2.800 -9.032 1.00 71.19 92 LEU A CA 1
ATOM 755 C C . LEU A 1 92 ? 17.673 4.108 -9.231 1.00 71.19 92 LEU A C 1
ATOM 757 O O . LEU A 1 92 ? 16.764 4.398 -8.456 1.00 71.19 92 LEU A O 1
ATOM 761 N N . ALA A 1 93 ? 17.944 4.850 -10.308 1.00 74.62 93 ALA A N 1
ATOM 762 C CA . ALA A 1 93 ? 17.201 6.057 -10.663 1.00 74.62 93 ALA A CA 1
ATOM 763 C C . ALA A 1 93 ? 15.713 5.771 -10.927 1.00 74.62 93 ALA A C 1
ATOM 765 O O . ALA A 1 93 ? 14.856 6.476 -10.398 1.00 74.62 93 ALA A O 1
ATOM 766 N N . ALA A 1 94 ? 15.381 4.706 -11.664 1.00 74.75 94 ALA A N 1
ATOM 767 C CA . ALA A 1 94 ? 13.992 4.308 -11.903 1.00 74.75 94 ALA A CA 1
ATOM 768 C C . ALA A 1 94 ? 13.251 3.959 -10.597 1.00 74.75 94 ALA A C 1
ATOM 770 O O . ALA A 1 94 ? 12.085 4.327 -10.430 1.00 74.75 94 ALA A O 1
ATOM 771 N N . HIS A 1 95 ? 13.929 3.309 -9.643 1.00 76.12 95 HIS A N 1
ATOM 772 C CA . HIS A 1 95 ? 13.358 3.016 -8.324 1.00 76.12 95 HIS A CA 1
ATOM 773 C C . HIS A 1 95 ? 13.108 4.293 -7.512 1.00 76.12 95 HIS A C 1
ATOM 775 O O . HIS A 1 95 ? 12.039 4.430 -6.911 1.00 76.12 95 HIS A O 1
ATOM 781 N N . TYR A 1 96 ? 14.040 5.250 -7.522 1.00 84.44 96 TYR A N 1
ATOM 782 C CA . TYR A 1 96 ? 13.844 6.534 -6.846 1.00 84.44 96 TYR A CA 1
ATOM 783 C C . TYR A 1 96 ? 12.731 7.369 -7.478 1.00 84.44 96 TYR A C 1
ATOM 785 O O . TYR A 1 96 ? 11.908 7.911 -6.746 1.00 84.44 96 TYR A O 1
ATOM 793 N N . ILE A 1 97 ? 12.651 7.422 -8.811 1.00 85.62 97 ILE A N 1
ATOM 794 C CA . ILE A 1 97 ? 11.576 8.133 -9.517 1.00 85.62 97 ILE A CA 1
ATOM 795 C C . ILE A 1 97 ? 10.224 7.510 -9.167 1.00 85.62 97 ILE A C 1
ATOM 797 O O . ILE A 1 97 ? 9.325 8.224 -8.740 1.00 85.62 97 ILE A O 1
ATOM 801 N N . THR A 1 98 ? 10.099 6.182 -9.251 1.00 84.38 98 THR A N 1
ATOM 802 C CA . THR A 1 98 ? 8.853 5.476 -8.903 1.00 84.38 98 THR A CA 1
ATOM 803 C C . THR A 1 98 ? 8.443 5.749 -7.456 1.00 84.38 98 THR A C 1
ATOM 805 O O . THR A 1 98 ? 7.274 6.012 -7.180 1.00 84.38 98 THR A O 1
ATOM 808 N N . SER A 1 99 ? 9.408 5.744 -6.533 1.00 88.00 99 SER A N 1
ATOM 809 C CA . SER A 1 99 ? 9.161 6.033 -5.116 1.00 88.00 99 SER A CA 1
ATOM 810 C C . SER A 1 99 ? 8.717 7.480 -4.896 1.00 88.00 99 SER A C 1
ATOM 812 O O . SER A 1 99 ? 7.769 7.723 -4.154 1.00 88.00 99 SER A O 1
ATOM 814 N N . ALA A 1 100 ? 9.356 8.440 -5.570 1.00 91.50 100 ALA A N 1
ATOM 815 C CA . ALA A 1 100 ? 8.989 9.851 -5.506 1.00 91.50 100 ALA A CA 1
ATOM 816 C C . ALA A 1 100 ? 7.591 10.105 -6.095 1.00 91.50 100 ALA A C 1
ATOM 818 O O . ALA A 1 100 ? 6.790 10.822 -5.499 1.00 91.50 100 ALA A O 1
ATOM 819 N N . THR A 1 101 ? 7.257 9.481 -7.227 1.00 89.31 101 THR A N 1
ATOM 820 C CA . THR A 1 101 ? 5.922 9.586 -7.834 1.00 89.31 101 THR A CA 1
ATOM 821 C C . THR A 1 101 ? 4.847 8.963 -6.946 1.00 89.31 101 THR A C 1
ATOM 823 O O . THR A 1 101 ? 3.766 9.537 -6.803 1.00 89.31 101 THR A O 1
ATOM 826 N N . LEU A 1 102 ? 5.137 7.823 -6.309 1.00 88.75 102 LEU A N 1
ATOM 827 C CA . LEU A 1 102 ? 4.230 7.204 -5.343 1.00 88.75 102 LEU A CA 1
ATOM 828 C C . LEU A 1 102 ? 4.002 8.116 -4.133 1.00 88.75 102 LEU A C 1
ATOM 830 O O . LEU A 1 102 ? 2.856 8.323 -3.742 1.00 88.75 102 LEU A O 1
ATOM 834 N N . TYR A 1 103 ? 5.070 8.692 -3.577 1.00 90.56 103 TYR A N 1
ATOM 835 C CA . TYR A 1 103 ? 4.981 9.635 -2.462 1.00 90.56 103 TYR A CA 1
ATOM 836 C C . TYR A 1 103 ? 4.087 10.834 -2.805 1.00 90.56 103 TYR A C 1
ATOM 838 O O . TYR A 1 103 ? 3.138 11.118 -2.078 1.00 90.56 103 TYR A O 1
ATOM 846 N N . LEU A 1 104 ? 4.316 11.467 -3.959 1.00 90.62 104 LEU A N 1
ATOM 847 C CA . LEU A 1 104 ? 3.496 12.589 -4.424 1.00 90.62 104 LEU A CA 1
ATOM 848 C C . LEU A 1 104 ? 2.033 12.193 -4.631 1.00 90.62 104 LEU A C 1
ATOM 850 O O . LEU A 1 104 ? 1.136 12.953 -4.287 1.00 90.62 104 LEU A O 1
ATOM 854 N N . THR A 1 105 ? 1.781 10.997 -5.166 1.00 86.06 105 THR A N 1
ATOM 855 C CA . THR A 1 105 ? 0.416 10.493 -5.362 1.00 86.06 105 THR A CA 1
ATOM 856 C C . THR A 1 105 ? -0.306 10.348 -4.023 1.00 86.06 105 THR A C 1
ATOM 858 O O . THR A 1 105 ? -1.445 10.788 -3.900 1.00 86.06 105 THR A O 1
ATOM 861 N N . ILE A 1 106 ? 0.362 9.795 -3.005 1.00 87.00 106 ILE A N 1
ATOM 862 C CA . ILE A 1 106 ? -0.197 9.671 -1.652 1.00 87.00 106 ILE A CA 1
ATOM 863 C C . ILE A 1 106 ? -0.458 11.051 -1.047 1.00 87.00 106 ILE A C 1
ATOM 865 O O . ILE A 1 106 ? -1.505 11.258 -0.437 1.00 87.00 106 ILE A O 1
ATOM 869 N N . GLU A 1 107 ? 0.465 11.997 -1.210 1.00 87.19 107 GLU A N 1
ATOM 870 C CA . GLU A 1 107 ? 0.324 13.347 -0.661 1.00 87.19 107 GLU A CA 1
ATOM 871 C C . GLU A 1 107 ? -0.852 14.097 -1.302 1.00 87.19 107 GLU A C 1
ATOM 873 O O . GLU A 1 107 ? -1.678 14.668 -0.591 1.00 87.19 107 GLU A O 1
ATOM 878 N N . ILE A 1 108 ? -0.992 14.016 -2.629 1.00 87.62 108 ILE A N 1
ATOM 879 C CA . ILE A 1 108 ? -2.109 14.613 -3.374 1.00 87.62 108 ILE A CA 1
ATOM 880 C C . ILE A 1 108 ? -3.443 13.969 -2.979 1.00 87.62 108 ILE A C 1
ATOM 882 O O . ILE A 1 108 ? -4.428 14.680 -2.763 1.00 87.62 108 ILE A O 1
ATOM 886 N N . ASP A 1 109 ? -3.495 12.643 -2.863 1.00 82.25 109 ASP A N 1
ATOM 887 C CA . ASP A 1 109 ? -4.719 11.917 -2.511 1.00 82.25 109 ASP A CA 1
ATOM 888 C C . ASP A 1 109 ? -5.143 12.212 -1.063 1.00 82.25 109 ASP A C 1
ATOM 890 O O . ASP A 1 109 ? -6.303 12.518 -0.780 1.00 82.25 109 ASP A O 1
ATOM 894 N N . THR A 1 110 ? -4.173 12.258 -0.145 1.00 82.75 110 THR A N 1
ATOM 895 C CA . THR A 1 110 ? -4.404 12.623 1.260 1.00 82.75 110 THR A CA 1
ATOM 896 C C . THR A 1 110 ? -4.872 14.075 1.377 1.00 82.75 110 THR A C 1
ATOM 898 O O . THR A 1 110 ? -5.846 14.352 2.079 1.00 82.75 110 THR A O 1
ATOM 901 N N . ALA A 1 111 ? -4.246 15.010 0.654 1.00 78.81 111 ALA A N 1
ATOM 902 C CA . ALA A 1 111 ? -4.671 16.409 0.612 1.00 78.81 111 ALA A CA 1
ATOM 903 C C . ALA A 1 111 ? -6.098 16.558 0.056 1.00 78.81 111 ALA A C 1
ATOM 905 O O . ALA A 1 111 ? -6.913 17.289 0.622 1.00 78.81 111 ALA A O 1
ATOM 906 N N . SER A 1 112 ? -6.431 15.811 -0.998 1.00 73.62 112 SER A N 1
ATOM 907 C CA . SER A 1 112 ? -7.777 15.778 -1.583 1.00 73.62 112 SER A CA 1
ATOM 908 C C . SER A 1 112 ? -8.815 15.246 -0.587 1.00 73.62 112 SER A C 1
ATOM 910 O O . SER A 1 112 ? -9.898 15.820 -0.449 1.00 73.62 112 SER A O 1
ATOM 912 N N . ALA A 1 113 ? -8.469 14.206 0.178 1.00 70.94 113 ALA A N 1
ATOM 913 C CA . ALA A 1 113 ? -9.314 13.670 1.242 1.00 70.94 113 ALA A CA 1
ATOM 914 C C . ALA A 1 113 ? -9.531 14.675 2.390 1.00 70.94 113 ALA A C 1
ATOM 916 O O . ALA A 1 113 ? -10.653 14.812 2.882 1.00 70.94 113 ALA A O 1
ATOM 917 N N . HIS A 1 114 ? -8.495 15.420 2.794 1.00 67.69 114 HIS A N 1
ATOM 918 C CA . HIS A 1 114 ? -8.616 16.475 3.806 1.00 67.69 114 HIS A CA 1
ATOM 919 C C . HIS A 1 114 ? -9.536 17.617 3.358 1.00 67.69 114 HIS A C 1
ATOM 921 O O . HIS A 1 114 ? -10.371 18.065 4.144 1.00 67.69 114 HIS A O 1
ATOM 927 N N . LEU A 1 115 ? -9.429 18.050 2.098 1.00 67.50 115 LEU A N 1
ATOM 928 C CA . LEU A 1 115 ? -10.299 19.081 1.523 1.00 67.50 115 LEU A CA 1
ATOM 929 C C . LEU A 1 115 ? -11.760 18.615 1.452 1.00 67.50 115 LEU A C 1
ATOM 931 O O . LEU A 1 115 ? -12.667 19.358 1.821 1.00 67.50 115 LEU A O 1
ATOM 935 N N . SER A 1 116 ? -12.001 17.364 1.048 1.00 65.00 116 SER A N 1
ATOM 936 C CA . SER A 1 116 ? -13.352 16.788 1.043 1.00 65.00 116 SER A CA 1
ATOM 937 C C . SER A 1 116 ? -13.954 16.676 2.447 1.00 65.00 116 SER A C 1
ATOM 939 O O . SER A 1 116 ? -15.169 16.780 2.583 1.00 65.00 116 SER A O 1
ATOM 941 N N . ALA A 1 117 ? -13.135 16.458 3.480 1.00 59.59 117 ALA A N 1
ATOM 942 C CA . ALA A 1 117 ? -13.587 16.354 4.866 1.00 59.59 117 ALA A CA 1
ATOM 943 C C . ALA A 1 117 ? -13.847 17.715 5.537 1.00 59.59 117 ALA A C 1
ATOM 945 O O . ALA A 1 117 ? -14.591 17.757 6.507 1.00 59.59 117 ALA A O 1
ATOM 946 N N . GLN A 1 118 ? -13.243 18.808 5.056 1.00 58.78 118 GLN A N 1
ATOM 947 C CA . GLN A 1 118 ? -13.559 20.171 5.515 1.00 58.78 118 GLN A CA 1
ATOM 948 C C . GLN A 1 118 ? -14.843 20.733 4.891 1.00 58.78 118 GLN A C 1
ATOM 950 O O . GLN A 1 118 ? -15.450 21.636 5.460 1.00 58.78 118 GLN A O 1
ATOM 955 N N . ASN A 1 119 ? -15.245 20.211 3.730 1.00 49.75 119 ASN A N 1
ATOM 956 C CA . ASN A 1 119 ? -16.440 20.640 3.002 1.00 49.75 119 ASN A CA 1
ATOM 957 C C . ASN A 1 119 ? -17.717 19.851 3.379 1.00 49.75 119 ASN A C 1
ATOM 959 O O . ASN A 1 119 ? -18.769 20.111 2.794 1.00 49.75 119 ASN A O 1
ATOM 963 N N . MET A 1 120 ? -17.629 18.897 4.317 1.00 45.22 120 MET A N 1
ATOM 964 C CA . MET A 1 120 ? -18.753 18.152 4.916 1.00 45.22 120 MET A CA 1
ATOM 965 C C . MET A 1 120 ? -18.925 18.528 6.385 1.00 45.22 120 MET A C 1
ATOM 967 O O . MET A 1 120 ? -20.089 18.554 6.839 1.00 45.22 120 MET A O 1
#

pLDDT: mean 75.94, std 12.55, range [45.22, 91.5]

Sequence (120 aa):
MPQLQALQLKMTEARQLDNAIDSARYAKEMIVFMKERDVNPLKNMIVPLAQAPLFITFFMTLRAMANTPVESMRNGLLFFVYEFDYNRFHFLAAHYITSATLYLTIEIDTASAHLSAQNM

Foldseek 3Di:
DVVLVVLVVQLVVCVVVVNPPSVVVSVVVNVVVCVVVVPDPVVVVVVVVVCVVVVVVVVVVVVVCVVVPDVCPCQHPDPLPRDPPPPVVSVVVVVVVVVVVVVVVVVVVVVVVVVVVVVD

Radius of gyration: 23.14 Å; chains: 1; bounding box: 48×35×60 Å

Secondary structure (DSSP, 8-state):
-HHHHHHHHHHHHHHHTT-HHHHHHHHHHHHHHHHHTT--HHHHHHHHHHHHHHHHHHHHHHHHHHHTT-HHHHS-SSTT-S--S--HHHHHHHHHHHHHHHHHHHHHHHHHHHHHHH--

InterPro domains:
  IPR001708 Membrane insertase YidC/ALB3/OXA1/COX18 [PTHR12428] (1-112)